Protein AF-A0A5C5YIE6-F1 (afdb_monomer_lite)

Foldseek 3Di:
DDDDDDDDDDDDDDPPDPPDDDDPDDWDAFPVRDTWDPVLVVLLVVLLVLLVVQLVQDVVSLVCNLVSLVVSCVPHDPRRSVVSLVVSLVSLVVLCVCVVPDDPRDPSSVVSSVSSNVSSVD

Secondary structure (DSSP, 8-state):
---------PPPPPPPPP---S------B-TTSPBPPHHHHHHHHHHHHHHHHHHTT-HHHHHHHHHHHHHHHHHS-HHHHHHHHHHHHHHHHHHHHHHHH-TT--HHHHHHHHHHHHHTT-

pLDDT: mean 85.34, std 18.56, range [41.38, 98.62]

Radius of gyration: 25.95 Å; chains: 1; bounding box: 51×64×79 Å

Structure (mmCIF, N/CA/C/O backbone):
data_AF-A0A5C5YIE6-F1
#
_entry.id   AF-A0A5C5YIE6-F1
#
loop_
_atom_site.group_PDB
_atom_site.id
_atom_site.type_symbol
_atom_site.label_atom_id
_atom_site.label_alt_id
_atom_site.label_comp_id
_atom_site.label_asym_id
_atom_site.label_entity_id
_atom_site.label_seq_id
_atom_site.pdbx_PDB_ins_code
_atom_site.Cartn_x
_atom_site.Cartn_y
_atom_site.Cartn_z
_atom_site.occupancy
_atom_site.B_iso_or_equiv
_atom_site.auth_seq_id
_atom_site.auth_comp_id
_atom_site.auth_asym_id
_atom_site.auth_atom_id
_atom_site.pdbx_PDB_model_num
ATOM 1 N N . MET A 1 1 ? -35.545 54.041 57.395 1.00 45.09 1 MET A N 1
ATOM 2 C CA . MET A 1 1 ? -34.786 52.838 57.804 1.00 45.09 1 MET A CA 1
ATOM 3 C C . MET A 1 1 ? -35.468 51.592 57.261 1.00 45.09 1 MET A C 1
ATOM 5 O O . MET A 1 1 ? -36.458 51.163 57.834 1.00 45.09 1 MET A O 1
ATOM 9 N N . LYS A 1 2 ? -34.965 51.055 56.147 1.00 41.38 2 LYS A N 1
ATOM 10 C CA . LYS A 1 2 ? -34.544 49.654 55.982 1.00 41.38 2 LYS A CA 1
ATOM 11 C C . LYS A 1 2 ? -33.980 49.520 54.568 1.00 41.38 2 LYS A C 1
ATOM 13 O O . LYS A 1 2 ? -34.685 49.709 53.584 1.00 41.38 2 LYS A O 1
ATOM 18 N N . SER A 1 3 ? -32.670 49.340 54.552 1.00 44.88 3 SER A N 1
ATOM 19 C CA . SER A 1 3 ? -31.819 49.079 53.405 1.00 44.88 3 SER A CA 1
ATOM 20 C C . SER A 1 3 ? -31.832 47.584 53.068 1.00 44.88 3 SER A C 1
ATOM 22 O O . SER A 1 3 ? -32.317 46.782 53.865 1.00 44.88 3 SER A O 1
ATOM 24 N N . GLU A 1 4 ? -31.176 47.277 51.945 1.00 43.16 4 GLU A N 1
ATOM 25 C CA . GLU A 1 4 ? -30.571 45.989 51.570 1.00 43.16 4 GLU A CA 1
ATOM 26 C C . GLU A 1 4 ? -31.491 44.943 50.928 1.00 43.16 4 GLU A C 1
ATOM 28 O O . GLU A 1 4 ? -32.621 44.733 51.342 1.00 43.16 4 GLU A O 1
ATOM 33 N N . SER A 1 5 ? -31.066 44.184 49.924 1.00 45.06 5 SER A N 1
ATOM 34 C CA . SER A 1 5 ? -29.885 44.235 49.057 1.00 45.06 5 SER A CA 1
ATOM 35 C C . SER A 1 5 ? -30.127 43.190 47.971 1.00 45.06 5 SER A C 1
ATOM 37 O O . SER A 1 5 ? -30.594 42.088 48.258 1.00 45.06 5 SER A O 1
ATOM 39 N N . SER A 1 6 ? -29.773 43.530 46.733 1.00 54.19 6 SER A N 1
ATOM 40 C CA . SER A 1 6 ? -29.499 42.562 45.673 1.00 54.19 6 SER A CA 1
ATOM 41 C C . SER A 1 6 ? -28.505 41.513 46.166 1.00 54.19 6 SER A C 1
ATOM 43 O O . SER A 1 6 ? -27.399 41.865 46.574 1.00 54.19 6 SER A O 1
ATOM 45 N N . LEU A 1 7 ? -28.850 40.231 46.057 1.00 50.84 7 LEU A N 1
ATOM 46 C CA . LEU A 1 7 ? -27.864 39.155 46.074 1.00 50.84 7 LEU A CA 1
ATOM 47 C C . LEU A 1 7 ? -27.916 38.424 44.739 1.00 50.84 7 LEU A C 1
ATOM 49 O O . LEU A 1 7 ? -28.963 37.972 44.276 1.00 50.84 7 LEU A O 1
ATOM 53 N N . GLY A 1 8 ? -26.753 38.443 44.095 1.00 42.06 8 GLY A N 1
ATOM 54 C CA . GLY A 1 8 ? -26.526 38.045 42.723 1.00 42.06 8 GLY A CA 1
ATOM 55 C C . GLY A 1 8 ? -26.782 36.568 42.463 1.00 42.06 8 GLY A C 1
ATOM 56 O O . GLY A 1 8 ? -26.632 35.695 43.316 1.00 42.06 8 GLY A O 1
ATOM 57 N N . ARG A 1 9 ? -27.143 36.310 41.210 1.00 48.97 9 ARG A N 1
ATOM 58 C CA . ARG A 1 9 ? -27.223 34.986 40.610 1.00 48.97 9 ARG A CA 1
ATOM 59 C C . ARG A 1 9 ? -25.814 34.383 40.602 1.00 48.97 9 ARG A C 1
ATOM 61 O O . ARG A 1 9 ? -24.938 34.886 39.904 1.00 48.97 9 ARG A O 1
ATOM 68 N N . ILE A 1 10 ? -25.594 33.337 41.391 1.00 54.97 10 ILE A N 1
ATOM 69 C CA . ILE A 1 10 ? -24.352 32.556 41.352 1.00 54.97 10 ILE A CA 1
ATOM 70 C C . ILE A 1 10 ? -24.288 31.855 39.980 1.00 54.97 10 ILE A C 1
ATOM 72 O O . ILE A 1 10 ? -25.275 31.217 39.599 1.00 54.97 10 ILE A O 1
ATOM 76 N N . PRO A 1 11 ? -23.191 31.971 39.209 1.00 48.53 11 PRO A N 1
ATOM 77 C CA . PRO A 1 11 ? -23.025 31.198 37.986 1.00 48.53 11 PRO A CA 1
ATOM 78 C C . PRO A 1 11 ? -22.919 29.709 38.330 1.00 48.53 11 PRO A C 1
ATOM 80 O O . PRO A 1 11 ? -22.141 29.302 39.192 1.00 48.53 11 PRO A O 1
ATOM 83 N N . GLN A 1 12 ? -23.744 28.905 37.663 1.00 54.34 12 GLN A N 1
ATOM 84 C CA . GLN A 1 12 ? -23.747 27.451 37.775 1.00 54.34 12 GLN A CA 1
ATOM 85 C C . GLN A 1 12 ? -22.367 26.916 37.344 1.00 54.34 12 GLN A C 1
ATOM 87 O O . GLN A 1 12 ? -21.884 27.320 36.283 1.00 54.34 12 GLN A O 1
ATOM 92 N N . PRO A 1 13 ? -21.700 26.058 38.138 1.00 46.41 13 PRO A N 1
ATOM 93 C CA . PRO A 1 13 ? -20.437 25.467 37.722 1.00 46.41 13 PRO A CA 1
ATOM 94 C C . PRO A 1 13 ? -20.674 24.616 36.471 1.00 46.41 13 PRO A C 1
ATOM 96 O O . PRO A 1 13 ? -21.622 23.829 36.419 1.00 46.41 13 PRO A O 1
ATOM 99 N N . ALA A 1 14 ? -19.829 24.811 35.456 1.00 59.50 14 ALA A N 1
ATOM 100 C CA . ALA A 1 14 ? -19.785 23.960 34.272 1.00 59.50 14 ALA A CA 1
ATOM 101 C C . ALA A 1 14 ? -19.666 22.484 34.699 1.00 59.50 14 ALA A C 1
ATOM 103 O O . ALA A 1 14 ? -19.044 22.217 35.735 1.00 59.50 14 ALA A O 1
ATOM 104 N N . PRO A 1 15 ? -20.248 21.530 33.944 1.00 50.50 15 PRO A N 1
ATOM 105 C CA . PRO A 1 15 ? -20.087 20.117 34.254 1.00 50.50 15 PRO A CA 1
ATOM 106 C C . PRO A 1 15 ? -18.593 19.817 34.361 1.00 50.50 15 PRO A C 1
ATOM 108 O O . PRO A 1 15 ? -17.818 20.165 33.467 1.00 50.50 15 PRO A O 1
ATOM 111 N N . ALA A 1 16 ? -18.195 19.260 35.505 1.00 54.72 16 ALA A N 1
ATOM 112 C CA . ALA A 1 16 ? -16.820 18.881 35.764 1.00 54.72 16 ALA A CA 1
ATOM 113 C C . ALA A 1 16 ? -16.373 17.956 34.631 1.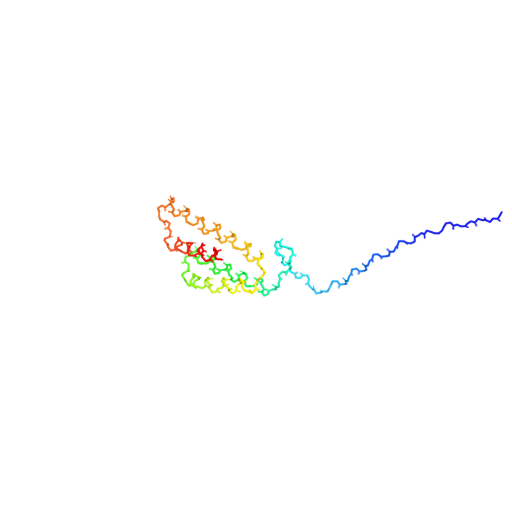00 54.72 16 ALA A C 1
ATOM 115 O O . ALA A 1 16 ? -16.968 16.900 34.429 1.00 54.72 16 ALA A O 1
ATOM 116 N N . ALA A 1 17 ? -15.377 18.397 33.861 1.00 59.66 17 ALA A N 1
ATOM 117 C CA . ALA A 1 17 ? -14.712 17.536 32.904 1.00 59.66 17 ALA A CA 1
ATOM 118 C C . ALA A 1 17 ? -14.207 16.319 33.677 1.00 59.66 17 ALA A C 1
ATOM 120 O O . ALA A 1 17 ? -13.488 16.479 34.670 1.00 59.66 17 ALA A O 1
ATOM 121 N N . ASP A 1 18 ? -14.639 15.133 33.255 1.00 51.97 18 ASP A N 1
ATOM 122 C CA . ASP A 1 18 ? -14.196 13.887 33.857 1.00 51.97 18 ASP A CA 1
ATOM 123 C C . ASP A 1 18 ? -12.660 13.877 33.936 1.00 51.97 18 ASP A C 1
ATOM 125 O O . ASP A 1 18 ? -11.983 14.330 33.002 1.00 51.97 18 ASP A O 1
ATOM 129 N N . PRO A 1 19 ? -12.084 13.409 35.054 1.00 48.50 19 PRO A N 1
ATOM 130 C CA . PRO A 1 19 ? -10.643 13.388 35.231 1.00 48.50 19 PRO A CA 1
ATOM 131 C C . PRO A 1 19 ? -10.042 12.473 34.167 1.00 48.50 19 PRO A C 1
ATOM 133 O O . PRO A 1 19 ? -10.230 11.267 34.246 1.00 48.50 19 PRO A O 1
ATOM 136 N N . LEU A 1 20 ? -9.342 13.046 33.181 1.00 53.53 20 LEU A N 1
ATOM 137 C CA . LEU A 1 20 ? -8.640 12.321 32.119 1.00 53.53 20 LEU A CA 1
ATOM 138 C C . LEU A 1 20 ? -7.630 11.349 32.740 1.00 53.53 20 LEU A C 1
ATOM 140 O O . LEU A 1 20 ? -6.599 11.816 33.238 1.00 53.53 20 LEU A O 1
ATOM 144 N N . PRO A 1 21 ? -7.849 10.022 32.703 1.00 52.59 21 PRO A N 1
ATOM 145 C CA 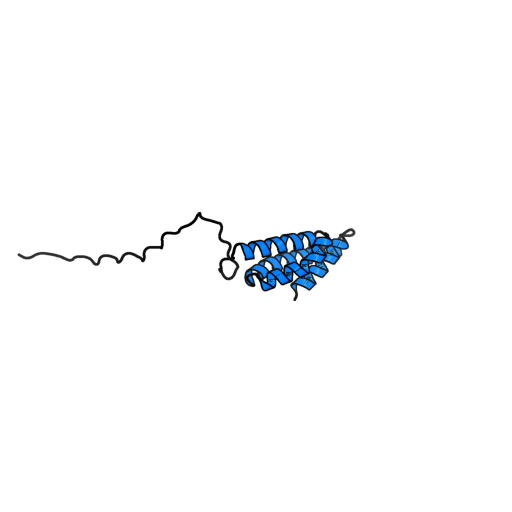. PRO A 1 21 ? -6.846 9.106 33.180 1.00 52.59 21 PRO A CA 1
ATOM 146 C C . PRO A 1 21 ? -6.163 8.414 32.003 1.00 52.59 21 PRO A C 1
ATOM 148 O O . PRO A 1 21 ? -6.755 8.143 30.959 1.00 52.59 21 PRO A O 1
ATOM 151 N N . LEU A 1 22 ? -4.920 8.040 32.295 1.00 47.72 22 LEU A N 1
ATOM 152 C CA . LEU A 1 22 ? -3.994 7.218 31.524 1.00 47.72 22 LEU A CA 1
ATOM 153 C C . LEU A 1 22 ? -3.123 8.042 30.572 1.00 47.72 22 LEU A C 1
ATOM 155 O O . LEU A 1 22 ? -3.609 8.667 29.637 1.00 47.72 22 LEU A O 1
ATOM 159 N N . SER A 1 23 ? -1.825 8.057 30.910 1.00 52.47 23 SER A N 1
ATOM 160 C CA . SER A 1 23 ? -0.667 8.532 30.139 1.00 52.47 23 SER A CA 1
ATOM 161 C C . SER A 1 23 ? -1.027 8.979 28.728 1.00 52.47 23 SER A C 1
ATOM 163 O O . SER A 1 23 ? -1.444 8.134 27.941 1.00 52.47 23 SER A O 1
ATOM 165 N N . ALA A 1 24 ? -0.873 10.271 28.427 1.00 53.31 24 ALA A N 1
ATOM 166 C CA . ALA A 1 24 ? -1.250 10.886 27.156 1.00 53.31 24 ALA A CA 1
ATOM 167 C C . ALA A 1 24 ? -0.557 10.206 25.958 1.00 53.31 24 ALA A C 1
ATOM 169 O O . ALA A 1 24 ? 0.476 10.655 25.470 1.00 53.31 24 ALA A O 1
ATOM 170 N N . GLY A 1 25 ? -1.117 9.076 25.534 1.00 69.94 25 GLY A N 1
ATOM 171 C CA . GLY A 1 25 ? -0.751 8.331 24.349 1.00 69.94 25 GLY A CA 1
ATOM 172 C C . GLY A 1 25 ? -1.250 9.084 23.130 1.00 69.94 25 GLY A C 1
ATOM 173 O O . GLY A 1 25 ? -2.290 9.748 23.173 1.00 69.94 25 GLY A O 1
ATOM 174 N N . VAL A 1 26 ? -0.475 9.010 22.053 1.00 79.75 26 VAL A N 1
ATOM 175 C CA . VAL A 1 26 ? -0.839 9.591 20.763 1.00 79.75 26 VAL A CA 1
ATOM 176 C C . VAL A 1 26 ? -2.170 8.984 20.325 1.00 79.75 26 VAL A C 1
ATOM 178 O O . VAL A 1 26 ? -2.314 7.765 20.274 1.00 79.75 26 VAL A O 1
ATOM 181 N N . ARG A 1 27 ? -3.154 9.841 20.041 1.00 86.62 27 ARG A N 1
ATOM 182 C CA . ARG A 1 27 ? -4.444 9.433 19.481 1.00 86.62 27 ARG A CA 1
ATOM 183 C C . ARG A 1 27 ? -4.454 9.792 18.011 1.00 86.62 27 ARG A C 1
ATOM 185 O O . ARG A 1 27 ? -4.287 10.963 17.671 1.00 86.62 27 ARG A O 1
ATOM 192 N N . VAL A 1 28 ? -4.653 8.795 17.163 1.00 91.44 28 VAL A N 1
ATOM 193 C CA . VAL A 1 28 ? -4.750 8.981 15.716 1.00 91.44 28 VAL A CA 1
ATOM 194 C C . VAL A 1 28 ? -6.221 8.988 15.336 1.00 91.44 28 VAL A C 1
ATOM 196 O O . VAL A 1 28 ? -6.998 8.161 15.813 1.00 91.44 28 VAL A O 1
ATOM 199 N N . ARG A 1 29 ? -6.609 9.956 14.509 1.00 94.06 29 ARG A N 1
ATOM 200 C CA . ARG A 1 29 ? -7.962 10.084 13.970 1.00 94.06 29 ARG A CA 1
ATOM 201 C C . ARG A 1 29 ? -7.891 10.019 12.459 1.00 94.06 29 ARG A C 1
ATOM 203 O O . ARG A 1 29 ? -6.981 10.607 11.884 1.00 94.06 29 ARG A O 1
ATOM 210 N N . CYS A 1 30 ? -8.856 9.346 11.852 1.00 93.31 30 CYS A N 1
ATOM 211 C CA . CYS A 1 30 ? -9.054 9.403 10.407 1.00 93.31 30 CYS A CA 1
ATOM 212 C C . CYS A 1 30 ? -9.838 10.665 10.009 1.00 93.31 30 CYS A C 1
ATOM 214 O O . CYS A 1 30 ? -10.288 11.436 10.865 1.00 93.31 30 CYS A O 1
ATOM 216 N N . ALA A 1 31 ? -10.037 10.869 8.712 1.00 90.88 31 ALA A N 1
ATOM 217 C CA . ALA A 1 31 ? -10.652 12.047 8.115 1.00 90.88 31 ALA A CA 1
ATOM 218 C C . ALA A 1 31 ? -12.099 12.283 8.573 1.00 90.88 31 ALA A C 1
ATOM 220 O O . ALA A 1 31 ? -12.554 13.427 8.596 1.00 90.88 31 ALA A O 1
ATOM 221 N N . THR A 1 32 ? -12.821 11.235 8.993 1.00 93.94 32 THR A N 1
ATOM 222 C CA . THR A 1 32 ? -14.165 11.372 9.591 1.00 93.94 32 THR A CA 1
ATOM 223 C C . THR A 1 32 ? -14.126 11.878 11.036 1.00 93.94 32 THR A C 1
ATOM 225 O O . THR A 1 32 ? -15.164 12.201 11.610 1.00 93.94 32 THR A O 1
ATOM 228 N N . GLY A 1 33 ? -12.936 11.996 11.633 1.00 92.31 33 GLY A N 1
ATOM 229 C CA . GLY A 1 33 ? -12.713 12.436 13.009 1.00 92.31 33 GLY A CA 1
ATOM 230 C C . GLY A 1 33 ? -12.771 11.310 14.043 1.00 92.31 33 GLY A C 1
ATOM 231 O O . GLY A 1 33 ? -12.542 11.574 15.229 1.00 92.31 33 GLY A O 1
ATOM 232 N N . GLU A 1 34 ? -13.047 10.076 13.619 1.00 92.81 34 GLU A N 1
ATOM 233 C CA . GLU A 1 34 ? -13.086 8.885 14.471 1.00 92.81 34 GLU A CA 1
ATOM 234 C C . GLU A 1 34 ? -11.675 8.442 14.868 1.00 92.81 34 GLU A C 1
ATOM 236 O O . GLU A 1 34 ? -10.753 8.456 14.049 1.00 92.81 34 GLU A O 1
ATOM 241 N N . GLU A 1 35 ? -11.504 8.077 16.143 1.00 94.69 35 GLU A N 1
ATOM 242 C CA . GLU A 1 35 ? -10.230 7.585 16.675 1.00 94.69 35 GLU A CA 1
ATOM 243 C C . GLU A 1 35 ? -9.989 6.142 16.224 1.00 94.69 35 GLU A C 1
ATOM 245 O O . GLU A 1 35 ? -10.857 5.280 16.372 1.00 94.69 35 GLU A O 1
ATOM 250 N N . LEU A 1 36 ? -8.794 5.877 15.701 1.00 93.25 36 LEU A N 1
ATOM 251 C CA . LEU A 1 36 ? -8.370 4.531 15.340 1.00 93.25 36 LEU A CA 1
ATOM 252 C C . LEU A 1 36 ? -7.894 3.781 16.577 1.00 93.25 36 LEU A C 1
ATOM 254 O O . LEU A 1 36 ? -7.170 4.315 17.422 1.00 93.25 36 LEU A O 1
ATOM 258 N N . THR A 1 37 ? -8.271 2.509 16.663 1.00 94.94 37 THR A N 1
ATOM 259 C CA . THR A 1 37 ? -7.677 1.616 17.660 1.00 94.94 37 THR A CA 1
ATOM 260 C C . THR A 1 37 ? -6.210 1.332 17.307 1.00 94.94 37 THR A C 1
ATOM 262 O O . THR A 1 37 ? -5.854 1.349 16.126 1.00 94.94 37 THR A O 1
ATOM 265 N N . PRO A 1 38 ? -5.352 0.997 18.291 1.00 93.44 38 PRO A N 1
ATOM 266 C CA . PRO A 1 38 ? -3.961 0.627 18.017 1.00 93.44 38 PRO A CA 1
ATOM 267 C C . PRO A 1 38 ? -3.824 -0.520 17.008 1.00 93.44 38 PRO A C 1
ATOM 269 O O . PRO A 1 38 ? -2.953 -0.480 16.152 1.00 93.44 38 PRO A O 1
ATOM 272 N N . GLN A 1 39 ? -4.730 -1.501 17.060 1.00 94.38 39 GLN A N 1
ATOM 273 C CA . GLN A 1 39 ? -4.740 -2.625 16.123 1.00 94.38 39 GLN A CA 1
ATOM 274 C C . GLN A 1 39 ? -5.055 -2.182 14.687 1.00 94.38 39 GLN A C 1
ATOM 276 O O . GLN A 1 39 ? -4.440 -2.672 13.747 1.00 94.38 39 GLN A O 1
ATOM 281 N N . GLN A 1 40 ? -6.010 -1.267 14.500 1.00 95.31 40 GLN A N 1
ATOM 282 C CA . GLN A 1 40 ? -6.320 -0.739 13.168 1.00 95.31 40 GLN A CA 1
ATOM 283 C C . GLN A 1 40 ? -5.155 0.073 12.607 1.00 95.31 40 GLN A C 1
ATOM 285 O O . GLN A 1 40 ? -4.867 -0.030 11.420 1.00 95.31 40 GLN A O 1
ATOM 290 N N . LEU A 1 41 ? -4.483 0.850 13.460 1.00 95.56 41 LEU A N 1
ATOM 291 C CA . LEU A 1 41 ? -3.292 1.595 13.072 1.00 95.56 41 LEU A CA 1
ATOM 292 C C . LEU A 1 41 ? -2.169 0.647 12.629 1.00 95.56 41 LEU A C 1
ATOM 294 O O . LEU A 1 41 ? -1.666 0.794 11.523 1.00 95.56 41 LEU A O 1
ATOM 298 N N . GLU A 1 42 ? -1.862 -0.378 13.425 1.00 95.50 42 GLU A N 1
ATOM 299 C CA . GLU A 1 42 ? -0.837 -1.382 13.101 1.00 95.50 42 GLU A CA 1
ATOM 300 C C . GLU A 1 42 ? -1.132 -2.112 11.778 1.00 95.50 42 GLU A C 1
ATOM 302 O O . GLU A 1 42 ? -0.224 -2.425 11.013 1.00 95.50 42 GLU A O 1
ATOM 307 N N . GLN A 1 43 ? -2.406 -2.354 11.461 1.00 96.75 43 GLN A N 1
ATOM 308 C CA . GLN A 1 43 ? -2.801 -2.968 10.190 1.00 96.75 43 GLN A CA 1
ATOM 309 C C . GLN A 1 43 ? -2.583 -2.059 8.984 1.00 96.75 43 GLN A C 1
ATOM 311 O O . GLN A 1 43 ? -2.205 -2.553 7.922 1.00 96.75 43 GLN A O 1
ATOM 316 N N . ILE A 1 44 ? -2.832 -0.758 9.137 1.00 97.25 44 ILE A N 1
ATOM 317 C CA . ILE A 1 44 ? -2.566 0.226 8.084 1.00 97.25 44 ILE A CA 1
ATOM 318 C C . ILE A 1 44 ? -1.057 0.382 7.898 1.00 97.25 44 ILE A C 1
ATOM 320 O O . ILE A 1 44 ? -0.591 0.316 6.769 1.00 97.25 44 ILE A O 1
ATOM 324 N N . GLU A 1 45 ? -0.291 0.484 8.984 1.00 96.94 45 GLU A N 1
ATOM 325 C CA . GLU A 1 45 ? 1.174 0.584 8.930 1.00 96.94 45 GLU A CA 1
ATOM 326 C C . GLU A 1 45 ? 1.803 -0.649 8.263 1.00 96.94 45 GLU A C 1
ATOM 328 O O . GLU A 1 45 ? 2.620 -0.523 7.353 1.00 96.94 45 GLU A O 1
ATOM 333 N N . ALA A 1 46 ? 1.369 -1.856 8.641 1.00 97.81 46 ALA A N 1
ATOM 334 C CA . ALA A 1 46 ? 1.847 -3.087 8.014 1.00 97.81 46 ALA A CA 1
ATOM 335 C C . ALA A 1 46 ? 1.501 -3.155 6.517 1.00 97.81 46 ALA A C 1
ATOM 337 O O . ALA A 1 46 ? 2.279 -3.684 5.718 1.00 97.81 46 ALA A O 1
ATOM 338 N N . LEU A 1 47 ? 0.332 -2.637 6.127 1.00 98.44 47 LEU A N 1
ATOM 339 C CA . LEU A 1 47 ? -0.042 -2.527 4.722 1.00 98.44 47 LEU A CA 1
ATOM 340 C C . LEU A 1 47 ? 0.829 -1.495 3.992 1.00 98.44 47 LEU A C 1
ATOM 342 O O . LEU A 1 47 ? 1.319 -1.808 2.908 1.00 98.44 47 LEU A O 1
ATOM 346 N N . ASP A 1 48 ? 1.052 -0.316 4.578 1.00 98.38 48 ASP A N 1
ATOM 347 C CA . ASP A 1 48 ? 1.900 0.743 4.019 1.00 98.38 48 ASP A CA 1
ATOM 348 C C . ASP A 1 48 ? 3.298 0.197 3.706 1.00 98.38 48 ASP A C 1
ATOM 350 O O . ASP A 1 48 ? 3.769 0.309 2.570 1.00 98.38 48 ASP A O 1
ATOM 354 N N . ASP A 1 49 ? 3.928 -0.463 4.679 1.00 98.50 49 ASP A N 1
ATOM 355 C CA . ASP A 1 49 ? 5.264 -1.041 4.534 1.00 98.50 49 ASP A CA 1
ATOM 356 C C . ASP A 1 49 ? 5.338 -2.022 3.357 1.00 98.50 49 ASP A C 1
ATOM 358 O O . ASP A 1 49 ? 6.263 -1.964 2.538 1.00 98.50 49 ASP A O 1
ATOM 362 N N . VAL A 1 50 ? 4.347 -2.908 3.230 1.00 98.62 50 VAL A N 1
ATOM 363 C CA . VAL A 1 50 ? 4.311 -3.895 2.146 1.00 98.62 50 VAL A CA 1
ATOM 364 C C . VAL A 1 50 ? 4.030 -3.242 0.796 1.00 98.62 50 VAL A C 1
ATOM 366 O O . VAL A 1 50 ? 4.720 -3.552 -0.178 1.00 98.62 50 VAL A O 1
ATOM 369 N N . ILE A 1 51 ? 3.069 -2.323 0.708 1.00 98.56 51 ILE A N 1
ATOM 370 C CA . ILE A 1 51 ? 2.732 -1.654 -0.554 1.00 98.56 51 ILE A CA 1
ATOM 371 C C . ILE A 1 51 ? 3.920 -0.831 -1.053 1.00 98.56 51 ILE A C 1
ATOM 373 O O . ILE A 1 51 ? 4.291 -0.936 -2.225 1.00 98.56 51 ILE A O 1
ATOM 377 N N . PHE A 1 52 ? 4.569 -0.052 -0.188 1.00 98.50 52 PHE A N 1
ATOM 378 C CA . PHE A 1 52 ? 5.716 0.751 -0.607 1.00 98.50 52 PHE A CA 1
ATOM 379 C C . PHE A 1 52 ? 6.933 -0.108 -0.950 1.00 98.50 52 PHE A C 1
ATOM 381 O O . PHE A 1 52 ? 7.593 0.169 -1.954 1.00 98.50 52 PHE A O 1
ATOM 388 N N . ALA A 1 53 ? 7.185 -1.199 -0.221 1.00 98.44 53 ALA A N 1
ATOM 389 C CA . ALA A 1 53 ? 8.218 -2.158 -0.606 1.00 98.44 53 ALA A CA 1
ATOM 390 C C . ALA A 1 53 ? 7.929 -2.800 -1.977 1.00 98.44 53 ALA A C 1
ATOM 392 O O . ALA A 1 53 ? 8.845 -2.950 -2.793 1.00 98.44 53 ALA A O 1
ATOM 393 N N . ALA A 1 54 ? 6.669 -3.146 -2.261 1.00 98.50 54 ALA A N 1
ATOM 394 C CA . ALA A 1 54 ? 6.250 -3.672 -3.559 1.00 98.50 54 ALA A CA 1
ATOM 395 C C . ALA A 1 54 ? 6.490 -2.650 -4.681 1.00 98.50 54 ALA A C 1
ATOM 397 O O . ALA A 1 54 ? 7.114 -2.978 -5.692 1.00 98.50 54 ALA A O 1
ATOM 398 N N . LEU A 1 55 ? 6.085 -1.391 -4.478 1.00 97.94 55 LEU A N 1
ATOM 399 C CA . LEU A 1 55 ? 6.319 -0.284 -5.417 1.00 97.94 55 LEU A CA 1
ATOM 400 C C . LEU A 1 55 ? 7.814 0.018 -5.621 1.00 97.94 55 LEU A C 1
ATOM 402 O O . LEU A 1 55 ? 8.216 0.501 -6.683 1.00 97.94 55 LEU A O 1
ATOM 406 N N . ASP A 1 56 ? 8.659 -0.326 -4.649 1.00 96.81 56 ASP A N 1
ATOM 407 C CA . ASP A 1 56 ? 10.116 -0.297 -4.779 1.00 96.81 56 ASP A CA 1
ATOM 408 C C . ASP A 1 56 ? 10.728 -1.535 -5.449 1.00 96.81 56 ASP A C 1
ATOM 410 O O . ASP A 1 56 ? 11.946 -1.601 -5.640 1.00 96.81 56 ASP A O 1
ATOM 414 N N . GLY A 1 57 ? 9.894 -2.453 -5.934 1.00 95.31 57 GLY A N 1
ATOM 415 C CA . GLY A 1 57 ? 10.292 -3.598 -6.746 1.00 95.31 57 GLY A CA 1
ATOM 416 C C . GLY A 1 57 ? 10.594 -4.856 -5.937 1.00 95.31 57 GLY A C 1
ATOM 417 O O . GLY A 1 57 ? 11.278 -5.739 -6.453 1.00 95.31 57 GLY A O 1
ATOM 418 N N . ASN A 1 58 ? 10.119 -4.952 -4.692 1.00 97.56 58 ASN A N 1
ATOM 419 C CA . ASN A 1 58 ? 10.208 -6.181 -3.911 1.00 97.56 58 ASN A CA 1
ATOM 420 C C . ASN A 1 58 ? 9.099 -7.169 -4.335 1.00 97.56 58 ASN A C 1
ATOM 422 O O . ASN A 1 58 ? 7.928 -6.920 -4.042 1.00 97.56 58 ASN A O 1
ATOM 426 N N . PRO A 1 59 ? 9.436 -8.307 -4.973 1.00 95.75 59 PRO A N 1
ATOM 427 C CA . PRO A 1 59 ? 8.434 -9.256 -5.452 1.00 95.75 59 PRO A CA 1
ATOM 428 C C . PRO A 1 59 ? 7.685 -9.960 -4.313 1.00 95.75 59 PRO A C 1
ATOM 430 O O . PRO A 1 59 ? 6.485 -10.170 -4.423 1.00 95.75 59 PRO A O 1
ATOM 433 N N . ALA A 1 60 ? 8.348 -10.258 -3.190 1.00 97.44 60 ALA A N 1
ATOM 434 C CA . ALA A 1 60 ? 7.692 -10.906 -2.053 1.00 97.44 60 ALA A CA 1
ATOM 435 C C . ALA A 1 60 ? 6.669 -9.976 -1.383 1.00 97.44 60 ALA A C 1
ATOM 437 O O . ALA A 1 60 ? 5.624 -10.424 -0.923 1.00 97.44 60 ALA A O 1
ATOM 438 N N . ALA A 1 61 ? 6.956 -8.672 -1.355 1.00 98.25 61 ALA A N 1
ATOM 439 C CA . ALA A 1 61 ? 6.000 -7.679 -0.882 1.00 98.25 61 ALA A CA 1
ATOM 440 C C . ALA A 1 61 ? 4.816 -7.533 -1.852 1.00 98.25 61 ALA A C 1
ATOM 442 O O . ALA A 1 61 ? 3.675 -7.396 -1.419 1.00 98.25 61 ALA A O 1
ATOM 443 N N . LEU A 1 62 ? 5.066 -7.616 -3.164 1.00 98.06 62 LEU A N 1
ATOM 444 C CA . LEU A 1 62 ? 4.000 -7.583 -4.161 1.00 98.06 62 LEU A CA 1
ATOM 445 C C . LEU A 1 62 ? 3.044 -8.774 -4.008 1.00 98.06 62 LEU A C 1
ATOM 447 O O . LEU A 1 62 ? 1.835 -8.560 -3.954 1.00 98.06 62 LEU A O 1
ATOM 451 N N . ASP A 1 63 ? 3.571 -9.990 -3.851 1.00 97.19 63 ASP A N 1
ATOM 452 C CA . ASP A 1 63 ? 2.760 -11.196 -3.624 1.00 97.19 63 ASP A CA 1
ATOM 453 C C . ASP A 1 63 ? 1.881 -11.074 -2.365 1.00 97.19 63 ASP A C 1
ATOM 455 O O . ASP A 1 63 ? 0.743 -11.549 -2.324 1.00 97.19 63 ASP A O 1
ATOM 459 N N . GLU A 1 64 ? 2.395 -10.396 -1.339 1.00 98.06 64 GLU A N 1
ATOM 460 C CA . GLU A 1 64 ? 1.727 -10.240 -0.050 1.00 98.06 64 GLU A CA 1
ATOM 461 C C . GLU A 1 64 ? 0.695 -9.099 -0.020 1.00 98.06 64 GLU A C 1
ATOM 463 O O . GLU A 1 64 ? -0.282 -9.147 0.740 1.00 98.06 64 GLU A O 1
ATOM 468 N N . SER A 1 65 ? 0.877 -8.091 -0.877 1.00 98.00 65 SER A N 1
ATOM 469 C CA . SER A 1 65 ? 0.077 -6.862 -0.908 1.00 98.00 65 SER A CA 1
ATOM 470 C C . SER A 1 65 ? -1.428 -7.126 -0.969 1.00 98.00 65 SER A C 1
ATOM 472 O O . SER A 1 65 ? -2.190 -6.570 -0.180 1.00 98.00 65 SER A O 1
ATOM 474 N N . ALA A 1 66 ? -1.866 -8.047 -1.829 1.00 97.12 66 ALA A N 1
ATOM 475 C CA . ALA A 1 66 ? -3.279 -8.351 -2.013 1.00 97.12 66 ALA A CA 1
ATOM 476 C C . ALA A 1 66 ? -3.917 -8.974 -0.761 1.00 97.12 66 ALA A C 1
ATOM 478 O O . ALA A 1 66 ? -5.085 -8.720 -0.450 1.00 97.12 66 ALA A O 1
ATOM 479 N N . ARG A 1 67 ? -3.165 -9.804 -0.026 1.00 97.56 67 ARG A N 1
ATOM 480 C CA . ARG A 1 67 ? -3.645 -10.428 1.213 1.00 97.56 67 ARG A CA 1
ATOM 481 C C . ARG A 1 67 ? -3.817 -9.376 2.304 1.00 97.56 67 ARG A C 1
ATOM 483 O O . ARG A 1 67 ? -4.874 -9.345 2.937 1.00 97.56 67 ARG A O 1
ATOM 490 N N . LEU A 1 68 ? -2.807 -8.532 2.505 1.00 97.75 68 LEU A N 1
ATOM 491 C CA . LEU A 1 68 ? -2.849 -7.479 3.518 1.00 97.75 68 LEU A CA 1
ATOM 492 C C . LEU A 1 68 ? -3.873 -6.398 3.184 1.00 97.75 68 LEU A C 1
ATOM 494 O O . LEU A 1 68 ? -4.578 -5.963 4.086 1.00 97.75 68 LEU A O 1
ATOM 498 N N . TYR A 1 69 ? -4.030 -6.033 1.911 1.00 97.62 69 TYR A N 1
ATOM 499 C CA . TYR A 1 69 ? -5.019 -5.038 1.499 1.00 97.62 69 TYR A CA 1
ATOM 500 C C . TYR A 1 69 ? -6.438 -5.488 1.850 1.00 97.62 69 TYR A C 1
ATOM 502 O O . TYR A 1 69 ? -7.171 -4.773 2.529 1.00 97.62 69 TYR A O 1
ATOM 510 N N . ARG A 1 70 ? -6.804 -6.728 1.494 1.00 96.56 70 ARG A N 1
ATOM 511 C CA . ARG A 1 70 ? -8.106 -7.307 1.870 1.00 96.56 70 ARG A CA 1
ATOM 512 C C . ARG A 1 70 ? -8.280 -7.429 3.380 1.00 96.56 70 ARG A C 1
ATOM 514 O O . ARG A 1 70 ? -9.380 -7.229 3.887 1.00 96.56 70 ARG A O 1
ATOM 521 N N . GLN A 1 71 ? -7.213 -7.781 4.097 1.00 96.75 71 GLN A N 1
ATOM 522 C CA . GLN A 1 71 ? -7.254 -7.860 5.553 1.00 96.75 71 GLN A CA 1
ATOM 523 C C . GLN A 1 71 ? -7.528 -6.484 6.168 1.00 96.75 71 GLN A C 1
ATOM 525 O O . GLN A 1 71 ? -8.425 -6.378 7.001 1.00 96.75 71 GLN A O 1
ATOM 530 N N . ALA A 1 72 ? -6.803 -5.450 5.739 1.00 96.62 72 ALA A N 1
ATOM 531 C CA . ALA A 1 72 ? -7.000 -4.083 6.197 1.00 96.62 72 ALA A CA 1
ATOM 532 C C . ALA A 1 72 ? -8.412 -3.595 5.849 1.00 96.62 72 ALA A C 1
ATOM 534 O O . ALA A 1 72 ? -9.134 -3.177 6.743 1.00 96.62 72 ALA A O 1
ATOM 535 N N . ALA A 1 73 ? 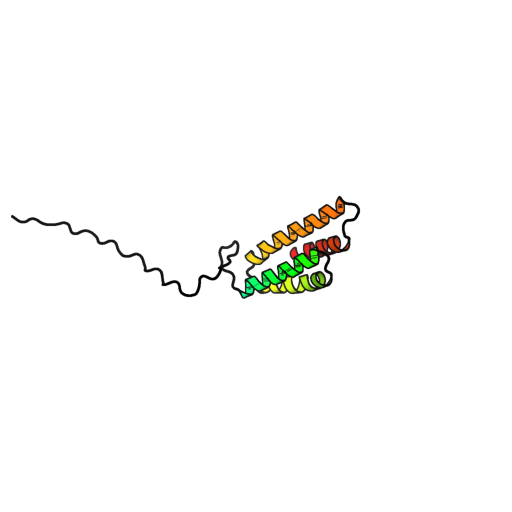-8.869 -3.774 4.607 1.00 96.31 73 ALA A N 1
ATOM 536 C CA . ALA A 1 73 ? -10.219 -3.394 4.180 1.00 96.31 73 ALA A CA 1
ATOM 537 C C . ALA A 1 73 ? -11.335 -4.027 5.030 1.00 96.31 73 ALA A C 1
ATOM 539 O O . ALA A 1 73 ? -12.377 -3.412 5.245 1.00 96.31 73 ALA A O 1
ATOM 540 N N . ALA A 1 74 ? -11.121 -5.242 5.540 1.00 96.38 74 ALA A N 1
ATOM 541 C CA . ALA A 1 74 ? -12.084 -5.923 6.399 1.00 96.38 74 ALA A CA 1
ATOM 542 C C . ALA A 1 74 ? -12.009 -5.513 7.882 1.00 96.38 74 ALA A C 1
ATOM 544 O O . ALA A 1 74 ? -12.947 -5.790 8.630 1.00 96.38 74 ALA A O 1
ATOM 545 N N . GLN A 1 75 ? -10.890 -4.943 8.337 1.00 95.44 75 GLN A N 1
ATOM 546 C CA . GLN A 1 75 ? -10.574 -4.804 9.766 1.00 95.44 75 GLN A CA 1
ATOM 547 C C . GLN A 1 75 ? -10.325 -3.354 10.205 1.00 95.44 75 GLN A C 1
ATOM 549 O O . GLN A 1 75 ? -10.385 -3.058 11.401 1.00 95.44 75 GLN A O 1
ATOM 554 N N . THR A 1 76 ? -10.107 -2.432 9.269 1.00 95.50 76 THR A N 1
ATOM 555 C CA . THR A 1 76 ? -9.828 -1.022 9.545 1.00 95.50 76 THR A CA 1
ATOM 556 C C . THR A 1 76 ? -11.028 -0.133 9.243 1.00 95.50 76 THR A C 1
ATOM 558 O O . THR A 1 76 ? -12.030 -0.549 8.660 1.00 95.50 76 THR A O 1
ATOM 561 N N . HIS A 1 77 ? -10.954 1.112 9.710 1.00 94.62 77 HIS A N 1
ATOM 562 C CA . HIS A 1 77 ? -11.955 2.106 9.364 1.00 94.62 77 HIS A CA 1
ATOM 563 C C . HIS A 1 77 ? -11.804 2.491 7.879 1.00 94.62 77 HIS A C 1
ATOM 565 O O . HIS A 1 77 ? -10.693 2.859 7.487 1.00 94.62 77 HIS A O 1
ATOM 571 N N . PRO A 1 78 ? -12.876 2.485 7.060 1.00 94.81 78 PRO A N 1
ATOM 572 C CA . PRO A 1 78 ? -12.771 2.744 5.621 1.00 94.81 78 PRO A CA 1
ATOM 573 C C . PRO A 1 78 ? -12.080 4.068 5.291 1.00 94.81 78 PRO A C 1
ATOM 575 O O . PRO A 1 78 ? -11.197 4.105 4.445 1.00 94.81 78 PRO A O 1
ATOM 578 N N . ALA A 1 79 ? -12.399 5.136 6.032 1.00 95.19 79 ALA A N 1
ATOM 579 C CA . ALA A 1 79 ? -11.780 6.443 5.810 1.00 95.19 79 ALA A CA 1
ATOM 580 C C . ALA A 1 79 ? -10.261 6.441 6.060 1.00 95.19 79 ALA A C 1
ATOM 582 O O . ALA A 1 79 ? -9.535 7.167 5.397 1.00 95.19 79 ALA A O 1
ATOM 583 N N . ALA A 1 80 ? -9.775 5.608 6.984 1.00 95.31 80 ALA A N 1
ATOM 584 C CA . ALA A 1 80 ? -8.345 5.501 7.251 1.00 95.31 80 ALA A CA 1
ATOM 585 C C . ALA A 1 80 ? -7.617 4.732 6.141 1.00 95.31 80 ALA A C 1
ATOM 587 O O . ALA A 1 80 ? -6.525 5.116 5.736 1.00 95.31 80 ALA A O 1
ATOM 588 N N . LEU A 1 81 ? -8.239 3.674 5.607 1.00 96.81 81 LEU A N 1
ATOM 589 C CA . LEU A 1 81 ? -7.696 2.967 4.449 1.00 96.81 81 LEU A C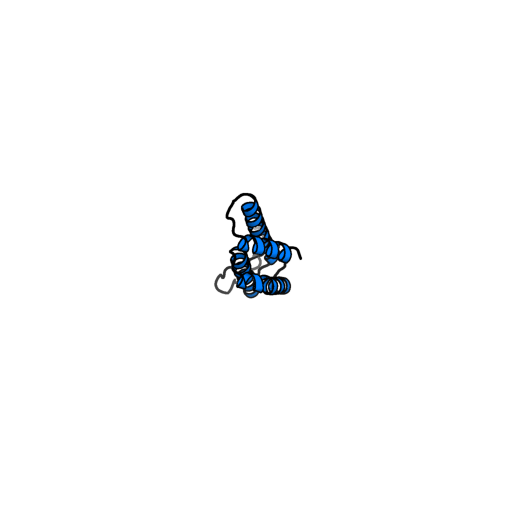A 1
ATOM 590 C C . LEU A 1 81 ? -7.719 3.842 3.187 1.00 96.81 81 LEU A C 1
ATOM 592 O O . LEU A 1 81 ? -6.779 3.793 2.396 1.00 96.81 81 LEU A O 1
ATOM 596 N N . ASP A 1 82 ? -8.763 4.653 3.006 1.00 96.31 82 ASP A N 1
ATOM 597 C CA . ASP A 1 82 ? -8.883 5.595 1.89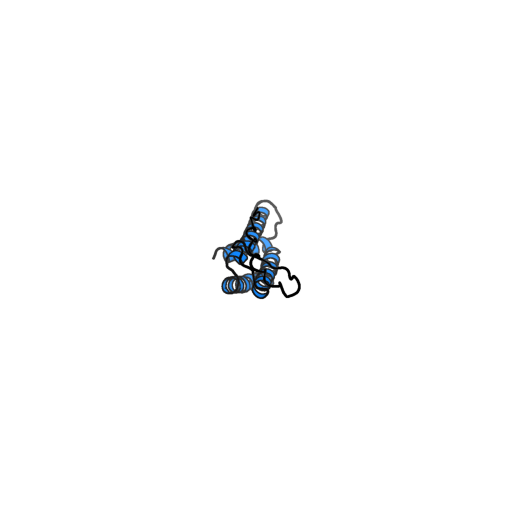1 1.00 96.31 82 ASP A CA 1
ATOM 598 C C . ASP A 1 82 ? -7.724 6.604 1.868 1.00 96.31 82 ASP A C 1
ATOM 600 O O . ASP A 1 82 ? -7.157 6.860 0.803 1.00 96.31 82 ASP A O 1
ATOM 604 N N . GLU A 1 83 ? -7.326 7.129 3.031 1.00 94.69 83 GLU A N 1
ATOM 605 C CA . GLU A 1 83 ? -6.187 8.048 3.159 1.00 94.69 83 GLU A CA 1
ATOM 606 C C . GLU A 1 83 ? -4.874 7.417 2.678 1.00 94.69 83 GLU A C 1
ATOM 608 O O . GLU A 1 83 ? -4.153 8.022 1.875 1.00 94.69 83 GLU A O 1
ATOM 613 N N . SER A 1 84 ? -4.574 6.188 3.112 1.00 96.38 84 SER A N 1
ATOM 614 C CA . SER A 1 84 ? -3.388 5.460 2.644 1.00 96.38 84 SER A CA 1
ATOM 615 C C . SER A 1 84 ? -3.494 5.101 1.161 1.00 96.38 84 SER A C 1
ATOM 617 O O . SER A 1 84 ? -2.533 5.286 0.407 1.00 96.38 84 SER A O 1
ATOM 619 N N . ARG A 1 85 ? -4.682 4.684 0.694 1.00 97.44 85 ARG A N 1
ATOM 620 C CA . ARG A 1 85 ? -4.938 4.359 -0.718 1.00 97.44 85 ARG A CA 1
ATOM 621 C C . ARG A 1 85 ? -4.565 5.511 -1.641 1.00 97.44 85 ARG A C 1
ATOM 623 O O . ARG A 1 85 ? -3.948 5.282 -2.682 1.00 97.44 85 ARG A O 1
ATOM 630 N N . GLU A 1 86 ? -4.911 6.745 -1.285 1.00 96.62 86 GLU A N 1
ATOM 631 C CA . GLU A 1 86 ? -4.539 7.909 -2.092 1.00 96.62 86 GLU A CA 1
ATOM 632 C C . GLU A 1 86 ? -3.025 8.036 -2.285 1.00 96.62 86 GLU A C 1
ATOM 634 O O . GLU A 1 86 ? -2.571 8.439 -3.358 1.00 96.62 86 GLU A O 1
ATOM 639 N N . GLN A 1 87 ? -2.231 7.709 -1.264 1.00 97.56 87 GLN A N 1
ATOM 640 C CA . GLN A 1 87 ? -0.771 7.762 -1.357 1.00 97.56 87 GLN A CA 1
ATOM 641 C C . GLN A 1 87 ? -0.227 6.634 -2.234 1.00 97.56 87 GLN A C 1
ATOM 643 O O . GLN A 1 87 ? 0.685 6.868 -3.033 1.00 97.56 87 GLN A O 1
ATOM 648 N N . TYR A 1 88 ? -0.817 5.440 -2.148 1.00 98.06 88 TYR A N 1
ATOM 649 C CA . TYR A 1 88 ? -0.459 4.312 -3.010 1.00 98.06 88 TYR A CA 1
ATOM 650 C C . TYR A 1 88 ? -0.707 4.645 -4.482 1.00 98.06 88 TYR A C 1
ATOM 652 O O . TYR A 1 88 ? 0.192 4.476 -5.308 1.00 98.06 88 TYR A O 1
ATOM 660 N N . LEU A 1 89 ? -1.891 5.187 -4.793 1.00 97.88 89 LEU A N 1
ATOM 661 C CA . LEU A 1 89 ? -2.274 5.623 -6.138 1.00 97.88 89 LEU A CA 1
ATOM 662 C C . LEU A 1 89 ? -1.287 6.658 -6.680 1.00 97.88 89 LEU A C 1
ATOM 664 O O . LEU A 1 89 ? -0.668 6.428 -7.718 1.00 97.88 89 LEU A O 1
ATOM 668 N N . LYS A 1 90 ? -1.052 7.747 -5.934 1.00 97.69 90 LYS A N 1
ATOM 669 C CA . LYS A 1 90 ? -0.107 8.809 -6.326 1.00 97.69 90 LYS A CA 1
ATOM 670 C C . LYS A 1 90 ? 1.282 8.246 -6.628 1.00 97.69 90 LYS A C 1
ATOM 672 O O . LYS A 1 90 ? 1.908 8.619 -7.623 1.00 97.69 90 LYS A O 1
ATOM 677 N N . LYS A 1 91 ? 1.781 7.338 -5.783 1.00 97.88 91 LYS A N 1
ATOM 678 C CA . LYS A 1 91 ? 3.108 6.741 -5.965 1.00 97.88 91 LYS A CA 1
ATOM 679 C C . LYS A 1 91 ? 3.161 5.821 -7.185 1.00 97.88 91 LYS A C 1
ATOM 681 O O . LYS A 1 91 ? 4.114 5.911 -7.960 1.00 97.88 91 LYS A O 1
ATOM 686 N N . ALA A 1 92 ? 2.165 4.961 -7.363 1.00 97.69 92 ALA A N 1
ATOM 687 C CA . ALA A 1 92 ? 2.104 4.038 -8.489 1.00 97.69 92 ALA A CA 1
ATOM 688 C C . ALA A 1 92 ? 1.961 4.782 -9.830 1.00 97.69 92 ALA A C 1
ATOM 690 O O . ALA A 1 92 ? 2.692 4.493 -10.779 1.00 97.69 92 ALA A O 1
ATOM 691 N N . GLU A 1 93 ? 1.109 5.808 -9.893 1.00 96.81 93 GLU A N 1
ATOM 692 C CA . GLU A 1 93 ? 0.968 6.682 -11.065 1.00 96.81 93 GLU A CA 1
ATOM 693 C C . GLU A 1 93 ? 2.281 7.387 -11.416 1.00 96.81 93 GLU A C 1
ATOM 695 O O . GLU A 1 93 ? 2.671 7.417 -12.586 1.00 96.81 93 GLU A O 1
ATOM 700 N N . SER A 1 94 ? 3.000 7.898 -10.409 1.00 96.06 94 SER A N 1
ATOM 701 C CA . SER A 1 94 ? 4.319 8.510 -10.601 1.00 96.06 94 SER A CA 1
ATOM 702 C C . SER A 1 94 ? 5.308 7.531 -11.236 1.00 96.06 94 SER A C 1
ATOM 704 O O . SER A 1 94 ? 5.978 7.890 -12.198 1.00 96.06 94 SER A O 1
ATOM 706 N N . ILE A 1 95 ? 5.371 6.284 -10.755 1.00 95.81 95 ILE A N 1
ATOM 707 C CA . ILE A 1 95 ? 6.277 5.260 -11.306 1.00 95.81 95 ILE A CA 1
ATOM 708 C C . ILE A 1 95 ? 5.951 4.972 -12.778 1.00 95.81 95 ILE A C 1
ATOM 710 O O . ILE A 1 95 ? 6.854 4.883 -13.615 1.00 95.81 95 ILE A O 1
ATOM 714 N N . VAL A 1 96 ? 4.665 4.855 -13.117 1.00 94.94 96 VAL A N 1
ATOM 715 C CA . VAL A 1 96 ? 4.225 4.623 -14.501 1.00 94.94 96 VAL A CA 1
ATOM 716 C C . VAL A 1 96 ? 4.558 5.820 -15.399 1.00 94.94 96 VAL A C 1
ATOM 718 O O . VAL A 1 96 ? 4.980 5.634 -16.545 1.00 94.94 96 VAL A O 1
ATOM 721 N N . ALA A 1 97 ? 4.389 7.048 -14.906 1.00 93.69 97 ALA A N 1
ATOM 722 C CA . ALA A 1 97 ? 4.744 8.260 -15.641 1.00 93.69 97 ALA A CA 1
ATOM 723 C C . ALA A 1 97 ? 6.260 8.360 -15.890 1.00 93.69 97 ALA A C 1
ATOM 725 O O . ALA A 1 97 ? 6.681 8.661 -17.012 1.00 93.69 97 ALA A O 1
ATOM 726 N N . ASP A 1 98 ? 7.076 8.034 -14.888 1.00 92.00 98 ASP A N 1
ATOM 727 C CA . ASP A 1 98 ? 8.537 8.033 -14.994 1.00 92.00 98 ASP A CA 1
ATOM 728 C C . ASP A 1 98 ? 9.021 7.021 -16.042 1.00 92.00 98 ASP A C 1
ATOM 730 O O . ASP A 1 98 ? 9.866 7.348 -16.881 1.00 92.00 98 ASP A O 1
ATOM 734 N N . TYR A 1 99 ? 8.420 5.825 -16.086 1.00 90.19 99 TYR A N 1
ATOM 735 C CA . TYR A 1 99 ? 8.744 4.813 -17.099 1.00 90.19 99 TYR A CA 1
ATOM 736 C C . TYR A 1 99 ? 8.524 5.303 -18.534 1.00 90.19 99 TYR A C 1
ATOM 738 O O . TYR A 1 99 ? 9.313 4.998 -19.428 1.00 90.19 99 TYR A O 1
ATOM 746 N N . ARG A 1 100 ? 7.481 6.105 -18.770 1.00 85.31 100 ARG A N 1
ATOM 747 C CA . ARG A 1 100 ? 7.175 6.648 -20.105 1.00 85.31 100 ARG A CA 1
ATOM 748 C C . ARG A 1 100 ? 8.186 7.689 -20.580 1.00 85.31 100 ARG A C 1
ATOM 750 O O . ARG A 1 100 ? 8.263 7.941 -21.780 1.00 85.31 100 ARG A O 1
ATOM 757 N N . THR A 1 101 ? 8.917 8.318 -19.663 1.00 88.12 101 THR A N 1
ATOM 758 C CA . THR A 1 101 ? 9.776 9.471 -19.967 1.00 88.12 101 THR A CA 1
ATOM 759 C C . THR A 1 101 ? 11.269 9.160 -19.890 1.00 88.12 101 THR A C 1
ATOM 761 O O . THR A 1 101 ? 12.060 9.891 -20.487 1.00 88.12 101 THR A O 1
ATOM 764 N N . GLN A 1 102 ? 11.676 8.077 -19.216 1.00 82.50 102 GLN A N 1
ATOM 765 C CA . GLN A 1 102 ? 13.086 7.757 -18.981 1.00 82.50 102 GLN A CA 1
ATOM 766 C C . GLN A 1 102 ? 13.496 6.391 -19.541 1.00 82.50 102 GLN A C 1
ATOM 768 O O . GLN A 1 102 ? 13.024 5.336 -19.113 1.00 82.50 102 GLN A O 1
ATOM 773 N N . ALA A 1 103 ? 14.476 6.404 -20.448 1.00 63.59 103 ALA A N 1
ATOM 774 C CA . ALA A 1 103 ? 15.159 5.192 -20.881 1.00 63.59 103 ALA A CA 1
ATOM 775 C C . ALA A 1 103 ? 15.981 4.619 -19.710 1.00 63.59 103 ALA A C 1
ATOM 777 O O . ALA A 1 103 ? 16.973 5.214 -19.298 1.00 63.59 103 ALA A O 1
ATOM 778 N N . GLY A 1 104 ? 15.557 3.474 -19.170 1.00 70.44 104 GLY A N 1
ATOM 779 C CA . GLY A 1 104 ? 16.216 2.798 -18.041 1.00 70.44 104 GLY A CA 1
ATOM 780 C C . GLY A 1 104 ? 15.363 2.662 -16.778 1.00 70.44 104 GLY A C 1
ATOM 781 O O . GLY A 1 104 ? 15.838 2.103 -15.790 1.00 70.44 104 GLY A O 1
ATOM 782 N N . ALA A 1 105 ? 14.112 3.127 -16.795 1.00 76.19 105 ALA A N 1
ATOM 783 C CA . ALA A 1 105 ? 13.180 2.882 -15.702 1.00 76.19 105 ALA A CA 1
ATOM 784 C C . ALA A 1 105 ? 12.975 1.374 -15.453 1.00 76.19 105 ALA A C 1
ATOM 786 O O . ALA A 1 105 ? 12.913 0.562 -16.381 1.00 76.19 105 ALA A O 1
ATOM 787 N N . SER A 1 106 ? 12.885 0.994 -14.174 1.00 88.06 106 SER A N 1
ATOM 788 C CA . SER A 1 106 ? 12.800 -0.410 -13.766 1.00 88.06 106 SER A CA 1
ATOM 789 C C . SER A 1 106 ? 11.479 -1.037 -14.212 1.00 88.06 106 SER A C 1
ATOM 791 O O . SER A 1 106 ? 10.400 -0.639 -13.762 1.00 88.06 106 SER A O 1
ATOM 793 N N . LEU A 1 107 ? 11.572 -2.070 -15.054 1.00 90.88 107 LEU A N 1
ATOM 794 C CA . LEU A 1 107 ? 10.418 -2.863 -15.475 1.00 90.88 107 LEU A CA 1
ATOM 795 C C . LEU A 1 107 ? 9.709 -3.497 -14.270 1.00 90.88 107 LEU A C 1
ATOM 797 O O . LEU A 1 107 ? 8.486 -3.490 -14.220 1.00 90.88 107 LEU A O 1
ATOM 801 N N . ALA A 1 108 ? 10.468 -3.971 -13.276 1.00 93.06 108 ALA A N 1
ATOM 802 C CA . ALA A 1 108 ? 9.914 -4.577 -12.067 1.00 93.06 108 ALA A CA 1
ATOM 803 C C . ALA A 1 108 ? 9.063 -3.583 -11.262 1.00 93.06 108 ALA A C 1
ATOM 805 O O . ALA A 1 108 ? 7.935 -3.903 -10.898 1.00 93.06 108 ALA A O 1
ATOM 806 N N . LYS A 1 109 ? 9.557 -2.352 -11.053 1.00 95.75 109 LYS A N 1
ATOM 807 C CA . LYS A 1 109 ? 8.783 -1.304 -10.362 1.00 95.75 109 LYS A CA 1
ATOM 808 C C . LYS A 1 109 ? 7.538 -0.906 -11.151 1.00 95.75 109 LYS A C 1
ATOM 810 O O . LYS A 1 109 ? 6.485 -0.689 -10.569 1.00 95.75 109 LYS A O 1
ATOM 815 N N . THR A 1 110 ? 7.650 -0.840 -12.477 1.00 95.88 110 THR A N 1
ATOM 816 C CA . THR A 1 110 ? 6.520 -0.494 -13.354 1.00 95.88 110 THR A CA 1
ATOM 817 C C . THR A 1 110 ? 5.432 -1.562 -13.301 1.00 95.88 110 THR A C 1
ATOM 819 O O . THR A 1 110 ? 4.256 -1.228 -13.203 1.00 95.88 110 THR A O 1
ATOM 822 N N . PHE A 1 111 ? 5.813 -2.841 -13.316 1.00 95.62 111 PHE A N 1
ATOM 823 C CA . PHE A 1 111 ? 4.868 -3.948 -13.190 1.00 95.62 111 PHE A CA 1
ATOM 824 C C . PHE A 1 111 ? 4.184 -3.934 -11.819 1.00 95.62 111 PHE A C 1
ATOM 826 O O . PHE A 1 111 ? 2.960 -3.955 -11.753 1.00 95.62 111 PHE A O 1
ATOM 833 N N . ALA A 1 112 ? 4.958 -3.784 -10.740 1.00 97.50 112 ALA A N 1
ATOM 834 C CA . ALA A 1 112 ? 4.410 -3.653 -9.393 1.00 97.50 112 ALA A CA 1
ATOM 835 C C . ALA A 1 112 ? 3.438 -2.467 -9.277 1.00 97.50 112 ALA A C 1
ATOM 837 O O . ALA A 1 112 ? 2.367 -2.609 -8.702 1.00 97.50 112 ALA A O 1
ATOM 838 N N . ALA A 1 113 ? 3.758 -1.315 -9.873 1.00 97.81 113 ALA A N 1
ATOM 839 C CA . ALA A 1 113 ? 2.861 -0.163 -9.883 1.00 97.81 113 ALA A CA 1
ATOM 840 C C . ALA A 1 113 ? 1.523 -0.456 -10.579 1.00 97.81 113 ALA A C 1
ATOM 842 O O . ALA A 1 113 ? 0.481 -0.069 -10.061 1.00 97.81 113 ALA A O 1
ATOM 843 N N . LEU A 1 114 ? 1.524 -1.162 -1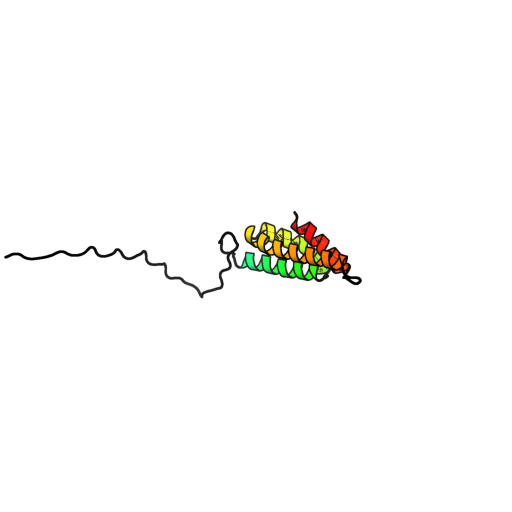1.714 1.00 97.12 114 LEU A N 1
ATOM 844 C CA . LEU A 1 114 ? 0.287 -1.551 -12.405 1.00 97.12 114 LEU A CA 1
ATOM 845 C C . LEU A 1 114 ? -0.560 -2.532 -11.581 1.00 97.12 114 LEU A C 1
ATOM 847 O O . LEU A 1 114 ? -1.783 -2.391 -11.529 1.00 97.12 114 LEU A O 1
ATOM 851 N N . GLU A 1 115 ? 0.083 -3.488 -10.916 1.00 97.69 115 GLU A N 1
ATOM 852 C CA . GLU A 1 115 ? -0.586 -4.429 -10.013 1.00 97.69 115 GLU A CA 1
ATOM 853 C C . GLU A 1 115 ? -1.214 -3.700 -8.817 1.00 97.69 115 GLU A C 1
ATOM 855 O O . GLU A 1 115 ? -2.393 -3.893 -8.533 1.00 97.69 115 GLU A O 1
ATOM 860 N N . ILE A 1 116 ? -0.483 -2.781 -8.171 1.00 98.06 116 ILE A N 1
ATOM 861 C CA . ILE A 1 116 ? -1.023 -1.980 -7.061 1.00 98.06 116 ILE A CA 1
ATOM 862 C C . ILE A 1 116 ? -2.174 -1.080 -7.523 1.00 98.06 116 ILE A C 1
ATOM 864 O O . ILE A 1 116 ? -3.184 -1.009 -6.830 1.00 98.06 116 ILE A O 1
ATOM 868 N N . LEU A 1 117 ? -2.073 -0.433 -8.692 1.00 97.81 117 LEU A N 1
ATOM 869 C CA . LEU A 1 117 ? -3.180 0.357 -9.254 1.00 97.81 117 LEU A CA 1
ATOM 870 C C . LEU A 1 117 ? -4.442 -0.485 -9.450 1.00 97.81 117 LEU A C 1
ATOM 872 O O . LEU A 1 117 ? -5.541 0.004 -9.210 1.00 97.81 117 LEU A O 1
ATOM 876 N N . THR A 1 118 ? -4.280 -1.735 -9.880 1.00 96.50 118 THR A N 1
ATOM 877 C CA . THR A 1 118 ? -5.401 -2.659 -10.084 1.00 96.50 118 THR A CA 1
ATOM 878 C C . THR A 1 118 ? -5.983 -3.108 -8.748 1.00 96.50 118 THR A C 1
ATOM 880 O O . THR A 1 118 ? -7.193 -3.042 -8.564 1.00 96.50 118 THR A O 1
ATOM 883 N N . LEU A 1 119 ? -5.126 -3.490 -7.797 1.00 96.31 119 LEU A N 1
ATOM 884 C CA . LEU A 1 119 ? -5.520 -3.955 -6.467 1.00 96.31 119 LEU A CA 1
ATOM 885 C C . LEU A 1 119 ? -6.377 -2.932 -5.718 1.00 96.31 119 LEU A C 1
ATOM 887 O O . LEU A 1 119 ? -7.349 -3.301 -5.071 1.00 96.31 119 LEU A O 1
ATOM 891 N N . VAL A 1 120 ? -5.999 -1.655 -5.774 1.00 93.94 120 VAL A N 1
ATOM 892 C CA . VAL A 1 120 ? -6.662 -0.612 -4.979 1.00 93.94 120 VAL A CA 1
ATOM 893 C C . VAL A 1 120 ? -7.827 0.067 -5.704 1.00 93.94 120 VAL A C 1
ATOM 895 O O . VAL A 1 120 ? -8.428 0.990 -5.157 1.00 93.94 120 VAL A O 1
ATOM 898 N N . ALA A 1 121 ? -8.120 -0.342 -6.939 1.00 86.31 121 ALA A N 1
ATOM 899 C CA . ALA A 1 121 ? -9.279 0.125 -7.696 1.00 86.31 121 ALA A CA 1
ATOM 900 C C . ALA A 1 121 ? -10.545 -0.722 -7.449 1.00 86.31 121 ALA A C 1
ATOM 902 O O . ALA A 1 121 ? -11.617 -0.329 -7.914 1.00 86.31 121 ALA A O 1
ATOM 903 N N . GLU A 1 122 ? -10.411 -1.866 -6.765 1.00 65.75 122 GLU A N 1
ATOM 904 C CA . GLU A 1 122 ? -11.513 -2.738 -6.319 1.00 65.75 122 GLU A CA 1
ATOM 905 C C . GLU A 1 122 ? -12.282 -2.146 -5.127 1.00 65.75 122 GLU A C 1
ATOM 907 O O . GLU A 1 122 ? -13.530 -2.277 -5.130 1.00 65.75 122 GLU A O 1
#

Sequence (122 aa):
MKSESSLGRIPQPAPAADPLPLSAGVRVRCATGEELTPQQLEQIEALDDVIFAALDGNPAALDESARLYRQAAAQTHPAALDESREQYLKKAESIVADYRTQAGASLAKTFAALEILTLVAE

Organism: NCBI:txid2528002